Protein AF-A0A7J2REV3-F1 (afdb_monomer)

Sequence (127 aa):
MVGENELALTSINKALKFLDETTNKFVFLDTKAEILHKKKEDDEAFEVFSKILELDKDDDKLKPFYAETCWKAAKTAKALGLTDKYVELLKEACYHNNDIYCTDKKVQKKIENYCLKNKDLLDDSKD

Solvent-accessible surface area (backbone atoms only — not comparable to full-atom values): 6884 Å² total; per-residue (Å²): 132,84,51,71,67,58,55,50,49,54,51,44,62,55,51,64,74,76,56,83,54,66,72,62,45,46,58,47,41,54,53,45,20,52,53,30,43,76,71,66,40,31,68,63,14,30,54,38,38,50,58,55,70,71,42,67,63,81,39,84,90,49,17,33,43,46,17,50,49,27,45,52,34,15,54,28,25,48,75,70,64,38,59,69,58,20,52,54,26,41,47,53,13,49,78,35,57,42,75,70,17,25,68,53,66,71,58,37,51,52,46,51,56,47,46,68,76,40,42,82,80,63,52,83,82,69,134

Radius of gyration: 15.33 Å; Cα contacts (8 Å, |Δi|>4): 135; chains: 1; bounding box: 30×48×34 Å

Secondary structure (DSSP, 8-state):
---HHHHHHHHHHHHTTT--SHHHHHHHHHHHHHHHHHTT-HHHHHHHHHHHHTS-TT-TTTGGGHHHHHHHHHHHHHHTT-HHHHHHHHHHHHHT-STTT---HHHHHHHHHHHHHTHHHH-----

pLDDT: mean 89.72, std 10.73, range [37.88, 98.38]

Structure (mmCIF, N/CA/C/O backbone):
data_AF-A0A7J2REV3-F1
#
_entry.id   AF-A0A7J2REV3-F1
#
loop_
_atom_site.group_PDB
_atom_site.id
_atom_site.type_symbol
_atom_site.label_atom_id
_atom_site.label_alt_id
_atom_site.label_comp_id
_atom_site.label_asym_id
_atom_site.label_entity_id
_atom_site.label_seq_id
_atom_site.pdbx_PDB_ins_code
_atom_site.Cartn_x
_atom_site.Cartn_y
_atom_site.Cartn_z
_ato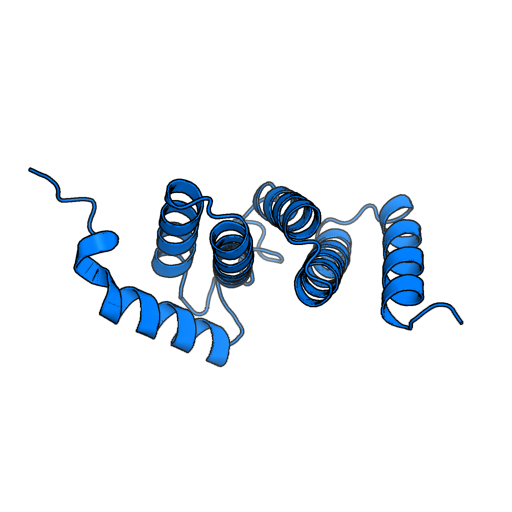m_site.occupancy
_atom_site.B_iso_or_equiv
_atom_site.auth_seq_id
_atom_site.auth_comp_id
_atom_site.auth_asym_id
_atom_site.auth_atom_id
_atom_site.pdbx_PDB_model_num
ATOM 1 N N . MET A 1 1 ? 3.324 22.351 19.307 1.00 47.16 1 MET A N 1
ATOM 2 C CA . MET A 1 1 ? 4.510 21.695 18.719 1.00 47.16 1 MET A CA 1
ATOM 3 C C . MET A 1 1 ? 3.987 20.796 17.615 1.00 47.16 1 MET A C 1
ATOM 5 O O . MET A 1 1 ? 3.164 19.943 17.913 1.00 47.16 1 MET A O 1
ATOM 9 N N . VAL A 1 2 ? 4.324 21.070 16.357 1.00 57.03 2 VAL A N 1
ATOM 10 C CA . VAL A 1 2 ? 3.918 20.215 15.231 1.00 57.03 2 VAL A CA 1
ATOM 11 C C . VAL A 1 2 ? 4.812 18.974 15.274 1.00 57.03 2 VAL A C 1
ATOM 13 O O . VAL A 1 2 ? 6.027 19.124 15.376 1.00 57.03 2 VAL A O 1
ATOM 16 N N . GLY A 1 3 ? 4.230 17.773 15.296 1.00 83.38 3 GLY A N 1
ATOM 17 C CA . GLY A 1 3 ? 5.002 16.527 15.342 1.00 83.38 3 GLY A CA 1
ATOM 18 C C . GLY A 1 3 ? 5.816 16.322 14.062 1.00 83.38 3 GLY A C 1
ATOM 19 O O . GLY A 1 3 ? 5.419 16.783 12.994 1.00 83.38 3 GLY A O 1
ATOM 20 N N . GLU A 1 4 ? 6.942 15.615 14.145 1.00 86.31 4 GLU A N 1
ATOM 21 C CA . GLU A 1 4 ? 7.850 15.382 13.006 1.00 86.31 4 GLU A CA 1
ATOM 22 C C . GLU A 1 4 ? 7.135 14.755 11.794 1.00 86.31 4 GLU A C 1
ATOM 24 O O . GLU A 1 4 ? 7.397 15.138 10.654 1.00 86.31 4 GLU A O 1
ATOM 29 N N . ASN A 1 5 ? 6.150 13.881 12.037 1.00 88.81 5 ASN A N 1
ATOM 30 C CA . ASN A 1 5 ? 5.309 13.292 10.991 1.00 88.81 5 ASN A CA 1
ATOM 31 C C . ASN A 1 5 ? 4.490 14.339 10.219 1.00 88.81 5 ASN A C 1
ATOM 33 O O . ASN A 1 5 ? 4.362 14.236 9.005 1.00 88.81 5 ASN A O 1
ATOM 37 N N . GLU A 1 6 ? 3.967 15.368 10.887 1.00 91.12 6 GLU A N 1
ATOM 38 C CA . GLU A 1 6 ? 3.183 16.428 10.236 1.00 91.12 6 GLU A CA 1
ATOM 39 C C . GLU A 1 6 ? 4.063 17.324 9.359 1.00 91.12 6 GLU A C 1
ATOM 41 O O . GLU A 1 6 ? 3.674 17.731 8.259 1.00 91.12 6 GLU A O 1
ATOM 46 N N . LEU A 1 7 ? 5.285 17.609 9.823 1.00 90.50 7 LEU A N 1
ATOM 47 C CA . LEU A 1 7 ? 6.284 18.324 9.028 1.00 90.50 7 LEU A CA 1
ATOM 48 C C . LEU A 1 7 ? 6.696 17.505 7.800 1.00 90.50 7 LEU A C 1
ATOM 50 O O . LEU A 1 7 ? 6.796 18.061 6.701 1.00 90.50 7 LEU A O 1
ATOM 54 N N . ALA A 1 8 ? 6.882 16.192 7.966 1.00 90.94 8 ALA A N 1
ATOM 55 C CA . ALA A 1 8 ? 7.173 15.281 6.867 1.00 90.94 8 ALA A CA 1
ATOM 56 C C . ALA A 1 8 ? 6.025 15.262 5.846 1.00 90.94 8 ALA A C 1
ATOM 58 O O . ALA A 1 8 ? 6.259 15.556 4.675 1.00 90.94 8 ALA A O 1
ATOM 59 N N . LEU A 1 9 ? 4.778 15.036 6.278 1.00 93.44 9 LEU A N 1
ATOM 60 C CA . LEU A 1 9 ? 3.599 15.039 5.401 1.00 93.44 9 LEU A CA 1
ATOM 61 C C . LEU A 1 9 ? 3.433 16.371 4.659 1.00 93.44 9 LEU A C 1
ATOM 63 O O . LEU A 1 9 ? 3.200 16.386 3.449 1.00 93.44 9 LEU A O 1
ATOM 67 N N . THR A 1 10 ? 3.620 17.498 5.351 1.00 92.88 10 THR A N 1
ATOM 68 C CA . THR A 1 10 ? 3.570 18.833 4.735 1.00 92.88 10 THR A CA 1
ATOM 69 C C . THR A 1 10 ? 4.630 18.991 3.646 1.00 92.88 10 THR A C 1
ATOM 71 O O . THR A 1 10 ? 4.346 19.527 2.573 1.00 92.88 10 THR A O 1
ATOM 74 N N . SER A 1 11 ? 5.852 18.527 3.906 1.00 92.19 11 SER A N 1
ATOM 75 C CA . SER A 1 11 ? 6.969 18.623 2.962 1.00 92.19 11 SER A CA 1
ATOM 76 C C . SER A 1 11 ? 6.752 17.723 1.745 1.00 92.19 11 SER A C 1
ATOM 78 O O . SER A 1 11 ? 6.918 18.175 0.613 1.00 92.19 11 SER A O 1
ATOM 80 N N . ILE A 1 12 ? 6.280 16.494 1.966 1.00 92.94 12 ILE A N 1
ATOM 81 C CA . ILE A 1 12 ? 5.933 15.538 0.909 1.00 92.94 12 ILE A CA 1
ATOM 82 C C . ILE A 1 12 ? 4.815 16.095 0.015 1.00 92.94 12 ILE A C 1
ATOM 84 O O . ILE A 1 12 ? 4.952 16.119 -1.206 1.00 92.94 12 ILE A O 1
ATOM 88 N N . ASN A 1 13 ? 3.735 16.621 0.603 1.00 91.69 13 ASN A N 1
ATOM 89 C CA . ASN A 1 13 ? 2.623 17.207 -0.152 1.00 91.69 13 ASN A CA 1
ATOM 90 C C . ASN A 1 13 ? 3.049 18.426 -0.984 1.00 91.69 13 ASN A C 1
ATOM 92 O O . ASN A 1 13 ? 2.462 18.683 -2.032 1.00 91.69 13 ASN A O 1
ATOM 96 N N . LYS A 1 14 ? 4.050 19.197 -0.536 1.00 90.88 14 LYS A N 1
ATOM 97 C CA . LYS A 1 14 ? 4.640 20.271 -1.347 1.00 90.88 14 LYS A CA 1
ATOM 98 C C . LYS A 1 14 ? 5.448 19.702 -2.506 1.00 90.88 14 LYS A C 1
ATOM 100 O O . LYS A 1 14 ? 5.241 20.151 -3.625 1.00 90.88 14 LYS A O 1
ATOM 105 N N . ALA A 1 15 ? 6.315 18.719 -2.255 1.00 89.56 15 ALA A N 1
ATOM 106 C CA . ALA A 1 15 ? 7.138 18.094 -3.289 1.00 89.56 15 ALA A CA 1
ATOM 107 C C . ALA A 1 15 ? 6.277 17.491 -4.409 1.00 89.56 15 ALA A C 1
ATOM 109 O O . ALA A 1 15 ? 6.497 17.793 -5.577 1.00 89.56 15 ALA A O 1
ATOM 110 N N . LEU A 1 16 ? 5.225 16.745 -4.058 1.00 88.56 16 LEU A N 1
ATOM 111 C CA . LEU A 1 16 ? 4.317 16.102 -5.016 1.00 88.56 16 LEU A CA 1
ATOM 112 C C . LEU A 1 16 ? 3.639 17.069 -6.006 1.00 88.56 16 LEU A C 1
ATOM 114 O O . LEU A 1 16 ? 3.201 16.622 -7.061 1.00 88.56 16 LEU A O 1
ATOM 118 N N . LYS A 1 17 ? 3.570 18.377 -5.714 1.00 88.06 17 LYS A N 1
ATOM 119 C CA . LYS A 1 17 ? 3.022 19.392 -6.637 1.00 88.06 17 LYS A CA 1
ATOM 120 C C . LYS A 1 17 ? 3.959 19.755 -7.791 1.00 88.06 17 LYS A C 1
ATOM 122 O O . LYS A 1 17 ? 3.494 20.344 -8.758 1.00 88.06 17 LYS A O 1
ATOM 127 N N . PHE A 1 18 ? 5.251 19.466 -7.658 1.00 84.88 18 PHE A N 1
ATOM 128 C CA . PHE A 1 18 ? 6.297 19.887 -8.599 1.00 84.88 18 PHE A CA 1
ATOM 129 C C . PHE A 1 18 ? 7.068 18.709 -9.197 1.00 84.88 18 PHE A C 1
ATOM 131 O O . PHE A 1 18 ? 8.041 18.912 -9.917 1.00 84.88 18 PHE A O 1
ATOM 138 N N . LEU A 1 19 ? 6.695 17.480 -8.842 1.00 82.69 19 LEU A N 1
ATOM 139 C CA . LEU A 1 19 ? 7.308 16.290 -9.405 1.00 82.69 19 LEU A CA 1
ATOM 140 C C . LEU A 1 19 ? 6.552 15.890 -10.658 1.00 82.69 19 LEU A C 1
ATOM 142 O O . LEU A 1 19 ? 5.333 15.728 -10.621 1.00 82.69 19 LEU A O 1
ATOM 146 N N . ASP A 1 20 ? 7.301 15.646 -11.724 1.00 71.00 20 ASP A N 1
ATOM 147 C CA . ASP A 1 20 ? 6.751 15.213 -13.006 1.00 71.00 20 ASP A CA 1
ATOM 148 C C . ASP A 1 20 ? 7.039 13.723 -13.231 1.00 71.00 20 ASP A C 1
ATOM 150 O O . ASP A 1 20 ? 6.158 12.983 -13.671 1.00 71.00 20 ASP A O 1
ATOM 154 N N . GLU A 1 21 ? 8.220 13.262 -12.805 1.00 71.50 21 GLU A N 1
ATOM 155 C CA . GLU A 1 21 ? 8.696 11.885 -12.954 1.00 71.50 21 GLU A CA 1
ATOM 156 C C . GLU A 1 21 ? 7.987 10.882 -12.030 1.00 71.50 21 GLU A C 1
ATOM 158 O O . GLU A 1 21 ? 7.889 11.073 -10.811 1.00 71.50 21 GLU A O 1
ATOM 163 N N . THR A 1 22 ? 7.567 9.757 -12.611 1.00 74.75 22 THR A N 1
ATOM 164 C CA . THR A 1 22 ? 6.821 8.684 -11.939 1.00 74.75 22 THR A CA 1
ATOM 165 C C . THR A 1 22 ? 7.590 8.060 -10.772 1.00 74.75 22 THR A C 1
ATOM 167 O O . THR A 1 22 ? 7.022 7.868 -9.700 1.00 74.75 22 THR A O 1
ATOM 170 N N . THR A 1 23 ? 8.896 7.809 -10.923 1.00 72.69 23 THR A N 1
ATOM 171 C CA . THR A 1 23 ? 9.722 7.198 -9.863 1.00 72.69 23 THR A CA 1
ATOM 172 C C . THR A 1 23 ? 9.849 8.095 -8.636 1.00 72.69 23 THR A C 1
ATOM 174 O O . THR A 1 23 ? 9.749 7.616 -7.508 1.00 72.69 23 THR A O 1
ATOM 177 N N . ASN A 1 24 ? 9.999 9.408 -8.832 1.00 79.62 24 ASN A N 1
ATOM 178 C CA . ASN A 1 24 ? 10.045 10.342 -7.711 1.00 79.62 24 ASN A CA 1
ATOM 179 C C . ASN A 1 24 ? 8.690 10.362 -6.998 1.00 79.62 24 ASN A C 1
ATOM 181 O O . ASN A 1 24 ? 8.637 10.228 -5.777 1.00 79.62 24 ASN A O 1
ATOM 185 N N . LYS A 1 25 ? 7.584 10.434 -7.753 1.00 84.75 25 LYS A N 1
ATOM 186 C CA . LYS A 1 25 ? 6.227 10.364 -7.189 1.00 84.75 25 LYS A CA 1
ATOM 187 C C . LYS A 1 25 ? 6.012 9.100 -6.362 1.00 84.75 25 LYS A C 1
ATOM 189 O O . LYS A 1 25 ? 5.512 9.221 -5.249 1.00 84.75 25 LYS A O 1
ATOM 194 N N . PHE A 1 26 ? 6.427 7.932 -6.857 1.00 91.06 26 PHE A N 1
ATOM 195 C CA . PHE A 1 26 ? 6.312 6.662 -6.135 1.00 91.06 26 PHE A CA 1
ATOM 196 C C . PHE A 1 26 ? 6.913 6.751 -4.728 1.00 91.06 26 PHE A C 1
ATOM 198 O O . PHE A 1 26 ? 6.211 6.500 -3.753 1.00 91.06 26 PHE A O 1
ATOM 205 N N . VAL A 1 27 ? 8.176 7.180 -4.606 1.00 90.00 27 VAL A N 1
ATOM 206 C CA . VAL A 1 27 ? 8.879 7.221 -3.309 1.00 90.00 27 VAL A CA 1
ATOM 207 C C . VAL A 1 27 ? 8.170 8.146 -2.317 1.00 90.00 27 VAL A C 1
ATOM 209 O O . VAL A 1 27 ? 8.002 7.807 -1.142 1.00 90.00 27 VAL A O 1
ATOM 212 N N . PHE A 1 28 ? 7.717 9.312 -2.784 1.00 92.69 28 PHE A N 1
ATOM 213 C CA . PHE A 1 28 ? 6.977 10.258 -1.951 1.00 92.69 28 PHE A 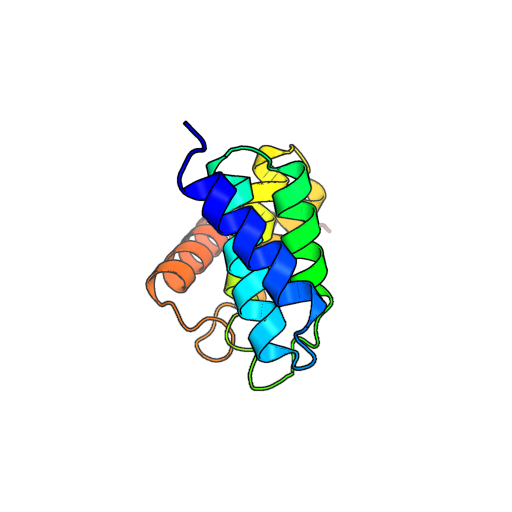CA 1
ATOM 214 C C . PHE A 1 28 ? 5.595 9.729 -1.547 1.00 92.69 28 PHE A C 1
ATOM 216 O O . PHE A 1 28 ? 5.185 9.927 -0.402 1.00 92.69 28 PHE A O 1
ATOM 223 N N . LEU A 1 29 ? 4.887 9.048 -2.450 1.00 94.94 29 LEU A N 1
ATOM 224 C CA . LEU A 1 29 ? 3.589 8.440 -2.161 1.00 94.94 29 LEU A CA 1
ATOM 225 C C . LEU A 1 29 ? 3.722 7.267 -1.180 1.00 94.94 29 LEU A C 1
ATOM 227 O O . LEU A 1 29 ? 2.974 7.235 -0.206 1.00 94.94 29 LEU A O 1
ATOM 231 N N . ASP A 1 30 ? 4.687 6.361 -1.370 1.00 95.12 30 ASP A N 1
ATOM 232 C CA . ASP A 1 30 ? 4.915 5.223 -0.461 1.00 95.12 30 ASP A CA 1
ATOM 233 C C . ASP A 1 30 ? 5.257 5.725 0.948 1.00 95.12 30 ASP A C 1
ATOM 235 O O . ASP A 1 30 ? 4.617 5.343 1.928 1.00 95.12 30 ASP A O 1
ATOM 239 N N . THR A 1 31 ? 6.167 6.702 1.041 1.00 94.94 31 THR A N 1
ATOM 240 C CA . THR A 1 31 ? 6.534 7.329 2.321 1.00 94.94 31 THR A CA 1
ATOM 241 C C . THR A 1 31 ? 5.328 7.994 2.989 1.00 94.94 31 THR A C 1
ATOM 243 O O . THR A 1 31 ? 5.118 7.840 4.194 1.00 94.94 31 THR A O 1
ATOM 246 N N . LYS A 1 32 ? 4.510 8.727 2.220 1.00 97.12 32 LYS A N 1
ATOM 247 C CA . LYS A 1 32 ? 3.283 9.353 2.726 1.00 97.12 32 LYS A CA 1
ATOM 248 C C . LYS A 1 32 ? 2.331 8.301 3.292 1.00 97.12 32 LYS A C 1
ATOM 250 O O . LYS A 1 32 ? 1.893 8.447 4.431 1.00 97.12 32 LYS A O 1
ATOM 255 N N . ALA A 1 33 ? 2.042 7.250 2.530 1.00 97.62 33 ALA A N 1
ATOM 256 C CA . ALA A 1 33 ? 1.128 6.189 2.937 1.00 97.62 33 ALA A CA 1
ATOM 257 C C . ALA A 1 33 ? 1.607 5.471 4.209 1.00 97.62 33 ALA A C 1
ATOM 259 O O . ALA A 1 33 ? 0.816 5.221 5.117 1.00 97.62 33 ALA A O 1
ATOM 260 N N . GLU A 1 34 ? 2.910 5.206 4.336 1.00 95.94 34 GLU A N 1
ATOM 261 C CA . GLU A 1 34 ? 3.464 4.612 5.554 1.00 95.94 34 GLU A CA 1
ATOM 262 C C . GLU A 1 34 ? 3.348 5.520 6.783 1.00 95.94 34 GLU A C 1
ATOM 264 O O . GLU A 1 34 ? 3.079 5.026 7.882 1.00 95.94 34 GLU A O 1
ATOM 269 N N . ILE A 1 35 ? 3.569 6.831 6.632 1.00 96.56 35 ILE A N 1
ATOM 270 C CA . ILE A 1 35 ? 3.416 7.791 7.736 1.00 96.56 35 ILE A CA 1
ATOM 271 C C . ILE A 1 35 ? 1.951 7.856 8.184 1.00 96.56 35 ILE A C 1
ATOM 273 O O . ILE A 1 35 ? 1.689 7.789 9.387 1.00 96.56 35 ILE A O 1
ATOM 277 N N . LEU A 1 36 ? 1.013 7.930 7.235 1.00 97.62 36 LEU A N 1
ATOM 278 C CA . LEU A 1 36 ? -0.430 7.928 7.502 1.00 97.62 36 LE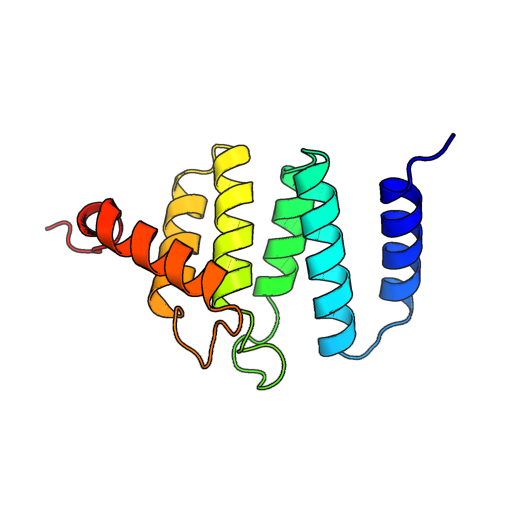U A CA 1
ATOM 279 C C . LEU A 1 36 ? -0.853 6.644 8.238 1.00 97.62 36 LEU A C 1
ATOM 281 O O . LEU A 1 36 ? -1.449 6.709 9.313 1.00 97.62 36 LEU A O 1
ATOM 285 N N . HIS A 1 37 ? -0.418 5.475 7.757 1.00 96.31 37 HIS A N 1
ATOM 286 C CA . HIS A 1 37 ? -0.691 4.191 8.411 1.00 96.31 37 HIS A CA 1
ATOM 287 C C . HIS A 1 37 ? -0.124 4.134 9.841 1.00 96.31 37 HIS A C 1
ATOM 289 O O . HIS A 1 37 ? -0.800 3.707 10.776 1.00 96.31 37 HIS A O 1
ATOM 295 N N . LYS A 1 38 ? 1.105 4.624 10.066 1.00 93.88 38 LYS A N 1
ATOM 296 C CA . LYS A 1 38 ? 1.700 4.712 11.418 1.00 93.88 38 LYS A CA 1
ATOM 297 C C . LYS A 1 38 ? 0.912 5.642 12.346 1.00 93.88 38 LYS A C 1
ATOM 299 O O . LYS A 1 38 ? 0.902 5.420 13.557 1.00 93.88 38 LYS A O 1
ATOM 304 N N . LYS A 1 39 ? 0.250 6.659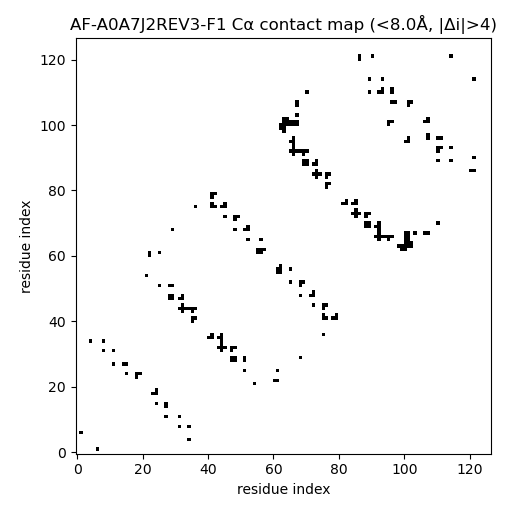 11.790 1.00 94.88 39 LYS A N 1
ATOM 305 C CA . LYS A 1 39 ? -0.663 7.568 12.498 1.00 94.88 39 LYS A CA 1
ATOM 306 C C . LYS A 1 39 ? -2.075 6.997 12.683 1.00 94.88 39 LYS A C 1
ATOM 308 O O . LYS A 1 39 ? -2.869 7.632 13.369 1.00 94.88 39 LYS A O 1
ATOM 313 N N . LYS A 1 40 ? -2.351 5.786 12.178 1.00 95.19 40 LYS A N 1
ATOM 314 C CA . LYS A 1 40 ? -3.678 5.141 12.146 1.00 95.19 40 LYS A CA 1
ATOM 315 C C . LYS A 1 40 ? -4.712 5.906 11.313 1.00 95.19 40 LYS A C 1
ATOM 317 O O . LYS A 1 40 ? -5.911 5.752 11.518 1.00 95.19 40 LYS A O 1
ATOM 322 N N . GLU A 1 41 ? -4.239 6.714 10.372 1.00 97.19 41 GLU A N 1
ATOM 323 C CA . GLU A 1 41 ? -5.044 7.338 9.317 1.00 97.19 41 GLU A CA 1
ATOM 324 C C . GLU A 1 41 ? -5.121 6.330 8.157 1.00 97.19 41 GLU A C 1
ATOM 326 O O . GLU A 1 41 ? -4.541 6.512 7.086 1.00 97.19 41 GLU A O 1
ATOM 331 N N . ASP A 1 42 ? -5.712 5.164 8.451 1.00 97.56 42 ASP A N 1
ATOM 332 C CA . ASP A 1 42 ? -5.667 3.979 7.588 1.00 97.56 42 ASP A CA 1
ATOM 333 C C . ASP A 1 42 ? -6.471 4.154 6.295 1.00 97.56 42 ASP A C 1
ATOM 335 O O . ASP A 1 42 ? -6.134 3.546 5.280 1.00 97.56 42 ASP A O 1
ATOM 339 N N . ASP A 1 43 ? -7.498 5.000 6.321 1.00 98.00 43 ASP A N 1
ATOM 340 C CA . ASP A 1 43 ? -8.327 5.381 5.181 1.00 98.00 43 ASP A CA 1
ATOM 341 C C . ASP A 1 43 ? -7.514 6.174 4.153 1.00 98.00 43 ASP A C 1
ATOM 343 O O . ASP A 1 43 ? -7.405 5.755 2.997 1.00 98.00 43 ASP A O 1
ATOM 347 N N . GLU A 1 44 ? -6.851 7.249 4.585 1.00 97.62 44 GLU A N 1
ATOM 348 C CA . GLU A 1 44 ? -5.972 8.036 3.716 1.00 97.62 44 GLU A CA 1
ATOM 349 C C . GLU A 1 44 ? -4.759 7.218 3.259 1.00 97.62 44 GLU A C 1
ATOM 351 O O . GLU A 1 44 ? -4.354 7.283 2.096 1.00 97.62 44 GLU A O 1
ATOM 356 N N . ALA A 1 45 ? -4.175 6.411 4.151 1.00 98.25 45 ALA A N 1
ATOM 357 C CA . ALA A 1 45 ? -3.062 5.537 3.798 1.00 98.25 45 ALA A CA 1
ATOM 358 C C . ALA A 1 45 ? -3.454 4.544 2.696 1.00 98.25 45 ALA A C 1
ATOM 360 O O . ALA A 1 45 ? -2.698 4.348 1.742 1.00 98.25 45 ALA A O 1
ATOM 361 N N . PHE A 1 46 ? -4.634 3.929 2.810 1.00 98.38 46 PHE A N 1
ATOM 362 C CA . PHE A 1 46 ? -5.148 2.999 1.812 1.00 98.38 46 PHE A CA 1
ATOM 363 C C . PHE A 1 46 ? -5.405 3.681 0.465 1.00 98.38 46 PHE A C 1
ATOM 365 O O . PHE A 1 46 ? -5.038 3.125 -0.573 1.00 98.38 46 PHE A O 1
ATOM 372 N N . GLU A 1 47 ? -5.958 4.897 0.459 1.00 97.94 47 GLU A N 1
ATOM 373 C CA . GLU A 1 47 ? -6.142 5.673 -0.771 1.00 97.94 47 GLU A CA 1
ATOM 374 C C . GLU A 1 47 ? -4.797 5.970 -1.454 1.00 97.94 47 GLU A C 1
ATOM 376 O O . GLU A 1 47 ? -4.654 5.796 -2.666 1.00 97.94 47 GLU A O 1
ATOM 381 N N . VAL A 1 48 ? -3.780 6.379 -0.687 1.00 97.94 48 VAL A N 1
ATOM 382 C CA . VAL A 1 48 ? -2.449 6.662 -1.242 1.00 97.94 48 VAL A CA 1
ATOM 383 C C . VAL A 1 48 ? -1.791 5.390 -1.777 1.00 97.94 48 VAL A C 1
ATOM 385 O O . VAL A 1 48 ? -1.263 5.425 -2.885 1.00 97.94 48 VAL A O 1
ATOM 388 N N . PHE A 1 49 ? -1.858 4.262 -1.061 1.00 98.06 49 PHE A N 1
ATOM 389 C CA . PHE A 1 49 ? -1.362 2.986 -1.589 1.00 98.06 49 PHE A CA 1
ATOM 390 C C . PHE A 1 49 ? -2.100 2.559 -2.864 1.00 98.06 49 PHE A C 1
ATOM 392 O O . PHE A 1 49 ? -1.461 2.086 -3.798 1.00 98.06 49 PHE A O 1
ATOM 399 N N . SER A 1 50 ? -3.415 2.774 -2.943 1.00 96.44 50 SER A N 1
ATOM 400 C CA . SER A 1 50 ? -4.202 2.456 -4.141 1.00 96.44 50 SER A CA 1
ATOM 401 C C . SER A 1 50 ? -3.733 3.265 -5.354 1.00 96.44 50 SER A C 1
ATOM 403 O O . SER A 1 50 ? -3.513 2.693 -6.414 1.00 96.44 50 SER A O 1
ATOM 405 N N . LYS A 1 51 ? -3.443 4.562 -5.177 1.00 94.19 51 LYS A N 1
ATOM 406 C CA . LYS A 1 51 ? -2.852 5.410 -6.234 1.00 94.19 51 LYS A CA 1
ATOM 407 C C . LYS A 1 51 ? -1.483 4.924 -6.701 1.00 94.19 51 LYS A C 1
ATOM 409 O O . LYS A 1 51 ? -1.130 5.115 -7.858 1.00 94.19 51 LYS A O 1
AT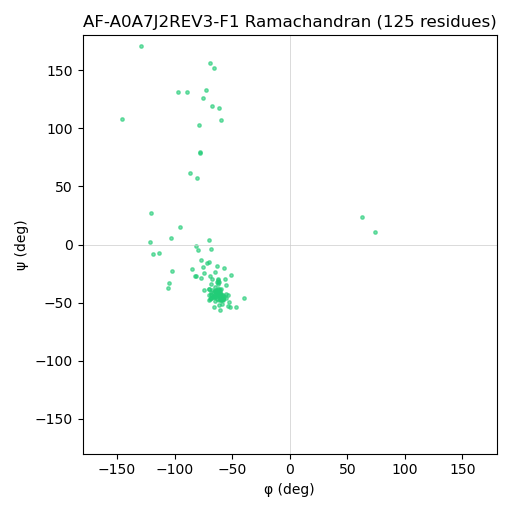OM 414 N N . ILE A 1 52 ? -0.689 4.324 -5.813 1.00 94.94 52 ILE A N 1
ATOM 415 C CA . ILE A 1 52 ? 0.594 3.721 -6.197 1.00 94.94 52 ILE A CA 1
ATOM 416 C C . ILE A 1 52 ? 0.357 2.488 -7.075 1.00 94.94 52 ILE A C 1
ATOM 418 O O . ILE A 1 52 ? 1.067 2.304 -8.056 1.00 94.94 52 ILE A O 1
ATOM 422 N N . LEU A 1 53 ? -0.644 1.669 -6.747 1.00 94.62 53 LEU A N 1
ATOM 423 C CA . LEU A 1 53 ? -0.996 0.467 -7.511 1.00 94.62 53 LEU A CA 1
ATOM 424 C C . LEU A 1 53 ? -1.650 0.772 -8.872 1.00 94.62 53 LEU A C 1
ATOM 426 O O . LEU A 1 53 ? -1.691 -0.106 -9.727 1.00 94.62 53 LEU A O 1
ATOM 430 N N . GLU A 1 54 ? -2.124 2.002 -9.089 1.00 91.62 54 GLU A N 1
ATOM 431 C CA . GLU A 1 54 ? -2.564 2.505 -10.401 1.00 91.62 54 GLU A CA 1
ATOM 432 C C . GLU A 1 54 ? -1.394 2.891 -11.327 1.00 91.62 54 GLU A C 1
ATOM 434 O O . GLU A 1 54 ? -1.604 3.105 -12.523 1.00 91.62 54 GLU A O 1
ATOM 439 N N . LEU A 1 55 ? -0.165 3.005 -10.802 1.00 88.31 55 LEU A N 1
ATOM 440 C CA . LEU A 1 55 ? 1.026 3.223 -11.626 1.00 88.31 55 LEU A CA 1
ATOM 441 C C . LEU A 1 55 ? 1.338 1.969 -12.453 1.00 88.31 55 LEU A C 1
ATOM 443 O O . LEU A 1 55 ? 0.975 0.856 -12.075 1.00 88.31 55 LEU A O 1
ATOM 447 N N . ASP A 1 56 ? 2.043 2.146 -13.574 1.00 83.75 56 ASP A N 1
ATOM 448 C CA . ASP A 1 56 ? 2.435 1.026 -14.431 1.00 83.75 56 ASP A CA 1
ATOM 449 C C . ASP A 1 56 ? 3.308 0.030 -13.652 1.00 83.75 56 ASP A C 1
ATOM 451 O O . ASP A 1 56 ? 4.469 0.297 -13.329 1.00 83.75 56 ASP A O 1
ATOM 455 N N . LYS A 1 57 ? 2.722 -1.127 -13.334 1.00 83.06 57 LYS A N 1
ATOM 456 C CA . LYS A 1 57 ? 3.371 -2.189 -12.564 1.00 83.06 57 LYS A CA 1
ATOM 457 C C . LYS A 1 57 ? 4.488 -2.898 -13.322 1.00 83.06 57 LYS A C 1
ATOM 459 O O . LYS A 1 57 ? 5.271 -3.610 -12.695 1.00 83.06 57 LYS A O 1
ATOM 464 N N . ASP A 1 58 ? 4.550 -2.725 -14.640 1.00 85.88 58 ASP A N 1
ATOM 465 C CA . ASP A 1 58 ? 5.598 -3.278 -15.490 1.00 85.88 58 ASP A CA 1
ATOM 466 C C . ASP A 1 58 ? 6.641 -2.219 -15.901 1.00 85.88 58 ASP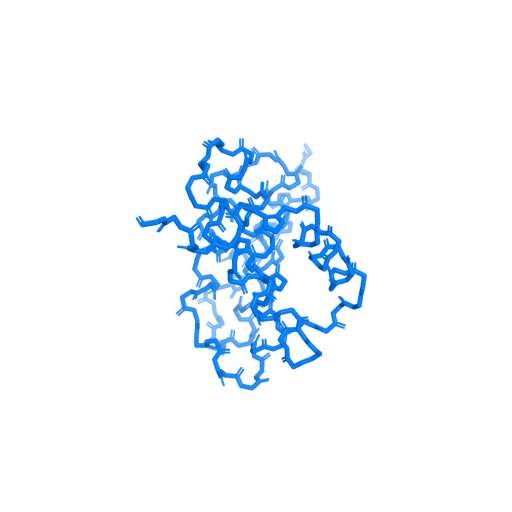 A C 1
ATOM 468 O O . ASP A 1 58 ? 7.577 -2.549 -16.627 1.00 85.88 58 ASP A O 1
ATOM 472 N N . ASP A 1 59 ? 6.563 -0.989 -15.367 1.00 89.19 59 ASP A N 1
ATOM 473 C CA . ASP A 1 59 ? 7.676 -0.030 -15.402 1.00 89.19 59 ASP A CA 1
ATOM 474 C C . ASP A 1 59 ? 8.868 -0.626 -14.642 1.00 89.19 59 ASP A C 1
ATOM 476 O O . ASP A 1 59 ? 8.792 -0.845 -13.432 1.00 89.19 59 ASP A O 1
ATOM 480 N N . ASP A 1 60 ? 9.989 -0.856 -15.330 1.00 89.69 60 ASP A N 1
ATOM 481 C CA . ASP A 1 60 ? 11.208 -1.455 -14.767 1.00 89.69 60 ASP A CA 1
ATOM 482 C C . ASP A 1 60 ? 11.696 -0.777 -13.473 1.00 89.69 60 ASP A C 1
ATOM 484 O O . ASP A 1 60 ? 12.351 -1.413 -12.643 1.00 89.69 60 ASP A O 1
ATOM 488 N N . LYS A 1 61 ? 11.384 0.509 -13.274 1.00 89.38 61 LYS A N 1
ATOM 489 C CA . LYS A 1 61 ? 11.758 1.259 -12.069 1.00 89.38 61 LYS A CA 1
ATOM 490 C C . LYS A 1 61 ? 10.815 1.018 -10.892 1.00 89.38 61 LYS A C 1
ATOM 492 O O . LYS A 1 61 ? 11.238 1.199 -9.753 1.00 89.38 61 LYS A O 1
ATOM 497 N N . LEU A 1 62 ? 9.552 0.675 -11.143 1.00 90.38 62 LEU A N 1
ATOM 498 C CA . LEU A 1 62 ? 8.510 0.521 -10.117 1.00 90.38 62 LEU A CA 1
ATOM 499 C C . LEU A 1 62 ? 8.181 -0.936 -9.825 1.00 90.38 62 LEU A C 1
ATOM 501 O O . LEU A 1 62 ? 7.901 -1.291 -8.678 1.00 90.38 62 LEU A O 1
ATOM 505 N N . LYS A 1 63 ? 8.267 -1.775 -10.857 1.00 92.94 63 LYS A N 1
ATOM 506 C CA . LYS A 1 63 ? 8.063 -3.217 -10.820 1.00 92.94 63 LYS A CA 1
ATOM 507 C C . LYS A 1 63 ? 8.652 -3.876 -9.568 1.00 92.94 63 LYS A C 1
ATOM 509 O O . LYS A 1 63 ? 7.898 -4.596 -8.913 1.00 92.94 63 LYS A O 1
ATOM 514 N N . PRO A 1 64 ? 9.896 -3.573 -9.131 1.00 93.06 64 PRO A N 1
ATOM 515 C CA . PRO A 1 64 ? 10.517 -4.224 -7.972 1.00 93.06 64 PRO A CA 1
ATOM 516 C C . PRO A 1 64 ? 9.898 -3.918 -6.606 1.00 93.06 64 PRO A C 1
ATOM 518 O O . PRO A 1 64 ? 10.340 -4.486 -5.603 1.00 93.06 64 PRO A O 1
ATOM 521 N N . PHE A 1 65 ? 8.901 -3.036 -6.550 1.00 93.50 65 PHE A N 1
ATOM 522 C CA . PHE A 1 65 ? 8.195 -2.671 -5.326 1.00 93.50 65 PHE A CA 1
ATOM 523 C C . PHE A 1 65 ? 6.729 -3.115 -5.317 1.00 93.50 65 PHE A C 1
ATOM 525 O O . PHE A 1 65 ? 6.072 -3.006 -4.285 1.00 93.50 65 PHE A O 1
ATOM 532 N N . TYR A 1 66 ? 6.203 -3.633 -6.430 1.00 95.12 66 TYR A N 1
ATOM 533 C CA . TYR A 1 66 ? 4.771 -3.888 -6.585 1.00 95.12 66 TYR A CA 1
ATOM 534 C C . TYR A 1 66 ? 4.215 -4.857 -5.530 1.00 95.12 66 TYR A C 1
ATOM 536 O O . TYR A 1 66 ? 3.198 -4.570 -4.895 1.00 95.12 66 TYR A O 1
ATOM 544 N N . ALA A 1 67 ? 4.896 -5.980 -5.281 1.00 95.81 67 ALA A N 1
ATOM 545 C CA . ALA A 1 67 ? 4.428 -6.960 -4.299 1.00 95.81 67 ALA A CA 1
ATOM 546 C C . ALA A 1 67 ? 4.501 -6.424 -2.862 1.00 95.81 67 ALA A C 1
ATOM 548 O O . ALA A 1 67 ? 3.623 -6.702 -2.041 1.00 95.81 67 ALA A O 1
ATOM 549 N N . GLU A 1 68 ? 5.507 -5.601 -2.564 1.00 95.81 68 GLU A N 1
ATOM 550 C CA . GLU A 1 68 ? 5.605 -4.901 -1.286 1.00 95.81 68 GLU A CA 1
ATOM 551 C C . GLU A 1 68 ? 4.471 -3.879 -1.117 1.00 95.81 68 GLU A C 1
ATOM 553 O O . GLU A 1 68 ? 3.845 -3.841 -0.054 1.00 95.81 68 GLU A O 1
ATOM 558 N N . THR A 1 69 ? 4.160 -3.085 -2.146 1.00 96.62 69 THR A N 1
ATOM 559 C CA . THR A 1 69 ? 3.042 -2.133 -2.112 1.00 96.62 69 THR A CA 1
ATOM 560 C C . THR A 1 69 ? 1.713 -2.860 -1.921 1.00 96.62 69 THR A C 1
ATOM 562 O O . THR A 1 69 ? 0.935 -2.458 -1.055 1.00 96.62 69 THR A O 1
ATOM 565 N N . CYS A 1 70 ? 1.474 -3.971 -2.627 1.00 96.88 70 CYS A N 1
ATOM 566 C CA . CYS A 1 70 ? 0.289 -4.812 -2.425 1.00 96.88 70 CYS A CA 1
ATOM 567 C C . CYS A 1 70 ? 0.195 -5.305 -0.974 1.00 96.88 70 CYS A C 1
ATOM 569 O O . CYS A 1 70 ? -0.848 -5.191 -0.330 1.00 96.88 70 CYS A O 1
ATOM 571 N N . TRP A 1 71 ? 1.308 -5.775 -0.406 1.00 96.00 71 TRP A N 1
ATOM 572 C CA . TRP A 1 71 ? 1.371 -6.200 0.992 1.00 96.00 71 TRP A CA 1
ATOM 573 C C . TRP A 1 71 ? 1.091 -5.058 1.981 1.00 96.00 71 TRP A C 1
ATOM 575 O O . TRP A 1 71 ? 0.414 -5.255 2.996 1.00 96.00 71 TRP A O 1
ATOM 585 N N . LYS A 1 72 ? 1.605 -3.850 1.720 1.00 96.56 72 LYS A N 1
ATOM 586 C CA . LYS A 1 72 ? 1.329 -2.660 2.537 1.00 96.56 72 LYS A CA 1
ATOM 587 C C . LYS A 1 72 ? -0.146 -2.264 2.464 1.00 96.56 72 LYS A C 1
ATOM 589 O O . LYS A 1 72 ? -0.764 -2.134 3.522 1.00 96.56 72 LYS A O 1
ATOM 594 N N . ALA A 1 73 ? -0.702 -2.187 1.257 1.00 97.69 73 ALA A N 1
ATOM 595 C CA . ALA A 1 73 ? -2.109 -1.898 0.992 1.00 97.69 73 ALA A CA 1
ATOM 596 C C . ALA A 1 73 ? -3.048 -2.931 1.639 1.00 97.69 73 ALA A C 1
ATOM 598 O O . ALA A 1 73 ? -4.085 -2.584 2.199 1.00 97.69 73 ALA A O 1
ATOM 599 N N . ALA A 1 74 ? -2.669 -4.210 1.632 1.00 95.94 74 ALA A N 1
ATOM 600 C CA . ALA A 1 74 ? -3.429 -5.256 2.303 1.00 95.94 74 ALA A CA 1
ATOM 601 C C . ALA A 1 74 ? -3.511 -5.010 3.819 1.00 95.94 74 ALA A C 1
ATOM 603 O O . ALA A 1 74 ? -4.575 -5.138 4.424 1.00 95.94 74 ALA A O 1
ATOM 604 N N . LYS A 1 75 ? -2.405 -4.627 4.470 1.00 94.81 75 LYS A N 1
ATOM 605 C CA . LYS A 1 75 ? -2.417 -4.352 5.919 1.00 94.81 75 LYS A CA 1
ATOM 606 C C . LYS A 1 75 ? -3.317 -3.169 6.280 1.00 94.81 75 LYS A C 1
ATOM 608 O O . LYS A 1 75 ? -4.003 -3.255 7.297 1.00 94.81 75 LYS A O 1
ATOM 613 N N . THR A 1 76 ? -3.334 -2.109 5.472 1.00 97.62 76 THR A N 1
ATOM 614 C CA . THR A 1 76 ? -4.256 -0.978 5.667 1.00 97.62 76 THR A CA 1
ATOM 615 C C . THR A 1 76 ? -5.704 -1.391 5.399 1.00 97.62 76 THR A C 1
ATOM 617 O O . THR A 1 76 ? -6.559 -1.130 6.240 1.00 97.62 76 THR A O 1
ATOM 620 N N . ALA A 1 77 ? -5.985 -2.155 4.336 1.00 97.44 77 ALA A N 1
ATOM 621 C CA . ALA A 1 77 ? -7.320 -2.719 4.085 1.00 97.44 77 ALA A CA 1
ATOM 622 C C . ALA A 1 77 ? -7.831 -3.559 5.268 1.00 97.44 77 ALA A C 1
ATOM 624 O O . ALA A 1 77 ? -8.984 -3.434 5.683 1.00 97.44 77 ALA A O 1
ATOM 625 N N . LYS A 1 78 ? -6.957 -4.379 5.864 1.00 95.25 78 LYS A N 1
ATOM 626 C CA . LYS A 1 78 ? -7.277 -5.161 7.062 1.00 95.25 78 LYS A CA 1
ATOM 627 C C . LYS A 1 78 ? -7.622 -4.273 8.255 1.00 95.25 78 LYS A C 1
ATOM 629 O O . LYS A 1 78 ? -8.570 -4.584 8.971 1.00 95.25 78 LYS A O 1
ATOM 634 N N . ALA A 1 79 ? -6.859 -3.204 8.483 1.00 96.62 79 ALA A N 1
ATOM 635 C CA . ALA A 1 79 ? -7.121 -2.260 9.569 1.00 96.62 79 ALA A CA 1
ATOM 636 C C . ALA A 1 79 ? -8.484 -1.562 9.409 1.00 96.62 79 ALA A C 1
ATOM 638 O O . ALA A 1 79 ? -9.175 -1.336 10.399 1.00 96.62 79 ALA A O 1
ATOM 639 N N . LEU A 1 80 ? -8.910 -1.334 8.163 1.00 97.75 80 LEU A N 1
ATOM 640 C CA . LEU A 1 80 ? -10.226 -0.797 7.804 1.00 97.75 80 LEU A CA 1
ATOM 641 C C . LEU A 1 80 ? -11.369 -1.831 7.830 1.00 97.75 80 LEU A C 1
ATOM 643 O O . LEU A 1 80 ? -12.520 -1.476 7.594 1.00 97.75 80 LEU A O 1
ATOM 647 N N . GLY A 1 81 ? -11.085 -3.114 8.077 1.00 97.06 81 GLY A N 1
ATOM 648 C CA . GLY A 1 81 ? -12.088 -4.185 8.027 1.00 97.06 81 GLY A CA 1
ATOM 649 C C . GLY A 1 81 ? -12.526 -4.590 6.610 1.00 97.06 81 GLY A C 1
ATOM 650 O O . GLY A 1 81 ? -13.476 -5.361 6.458 1.00 97.06 81 GLY A O 1
ATOM 651 N N . LEU A 1 82 ? -11.833 -4.119 5.568 1.00 97.44 82 LEU A N 1
ATOM 652 C CA . LEU A 1 82 ? -12.124 -4.419 4.163 1.00 97.44 82 LEU A CA 1
ATOM 653 C C . LEU A 1 82 ? -11.600 -5.811 3.794 1.00 97.44 82 LEU A C 1
ATOM 655 O O . LEU A 1 82 ? -10.535 -5.961 3.197 1.00 97.44 82 LEU A O 1
ATOM 659 N N . THR A 1 83 ? -12.344 -6.844 4.184 1.00 93.69 83 THR A N 1
ATOM 660 C CA . THR A 1 83 ? -11.872 -8.237 4.117 1.00 93.69 83 THR A CA 1
ATOM 661 C C . THR A 1 83 ? -11.646 -8.713 2.680 1.00 93.69 83 THR A C 1
ATOM 663 O O . THR A 1 83 ? -10.605 -9.304 2.406 1.00 93.69 83 THR A O 1
ATOM 666 N N . ASP A 1 84 ? -12.545 -8.395 1.746 1.00 94.00 84 ASP A N 1
ATOM 667 C CA . ASP A 1 84 ? -12.393 -8.811 0.344 1.00 94.00 84 ASP A CA 1
ATOM 668 C C . ASP A 1 84 ? -11.161 -8.165 -0.300 1.00 94.00 84 ASP A C 1
ATOM 670 O O . ASP A 1 84 ? -10.330 -8.853 -0.893 1.00 94.00 84 ASP A O 1
ATOM 674 N N . LYS A 1 85 ? -10.972 -6.853 -0.088 1.00 96.06 85 LYS A N 1
ATOM 675 C CA . LYS A 1 85 ? -9.781 -6.136 -0.569 1.00 96.06 85 LYS A CA 1
ATOM 676 C C . LYS A 1 85 ? -8.500 -6.611 0.091 1.00 96.06 85 LYS A C 1
ATOM 678 O O . LYS A 1 85 ? -7.472 -6.701 -0.572 1.00 96.06 85 LYS A O 1
ATOM 683 N N . TYR A 1 86 ? -8.553 -6.946 1.375 1.00 94.25 86 TYR A N 1
ATOM 684 C CA . TYR A 1 86 ? -7.422 -7.547 2.064 1.00 94.25 86 TYR A CA 1
ATOM 685 C C . TYR A 1 86 ? -6.975 -8.848 1.386 1.00 94.25 86 TYR A C 1
ATOM 687 O O . TYR A 1 86 ? -5.783 -9.009 1.134 1.00 94.25 86 TYR A O 1
ATOM 695 N N . VAL A 1 87 ? -7.908 -9.749 1.059 1.00 92.06 87 VAL A N 1
ATOM 696 C CA . VAL A 1 87 ? -7.584 -11.020 0.389 1.00 92.06 87 VAL A CA 1
ATOM 697 C C . VAL A 1 87 ? -7.095 -10.786 -1.041 1.00 92.06 87 VAL A C 1
ATOM 699 O O . VAL A 1 87 ? -6.074 -11.352 -1.422 1.00 92.06 87 VAL A O 1
ATOM 702 N N . GLU A 1 88 ? -7.773 -9.933 -1.811 1.00 94.50 88 GLU A N 1
ATOM 703 C CA . GLU A 1 88 ? -7.386 -9.567 -3.182 1.00 94.50 88 GLU A CA 1
ATOM 704 C C . GLU A 1 88 ? -5.934 -9.069 -3.247 1.00 94.50 88 GLU A C 1
ATOM 706 O O . GLU A 1 88 ? -5.110 -9.619 -3.975 1.00 94.50 88 GLU A O 1
ATOM 711 N N . LEU A 1 89 ? -5.583 -8.088 -2.412 1.00 95.75 89 LEU A N 1
ATOM 712 C CA . LEU A 1 89 ? -4.243 -7.499 -2.391 1.00 95.75 89 LEU A CA 1
ATOM 713 C C . LEU A 1 89 ? -3.173 -8.478 -1.898 1.00 95.75 89 LEU A C 1
ATOM 715 O O . LEU A 1 89 ? -2.015 -8.398 -2.306 1.00 95.75 89 LEU A O 1
ATOM 719 N N . LEU A 1 90 ? -3.536 -9.422 -1.028 1.00 93.31 90 LEU A N 1
ATOM 720 C CA . LEU A 1 90 ? -2.619 -10.483 -0.621 1.00 93.31 90 LEU A CA 1
ATOM 721 C C . LEU A 1 90 ? -2.351 -11.481 -1.741 1.00 93.31 90 LEU A C 1
ATOM 723 O O . LEU A 1 90 ? -1.211 -11.921 -1.866 1.00 93.31 90 LEU A O 1
ATOM 727 N N . LYS A 1 91 ? -3.357 -11.826 -2.552 1.00 92.62 91 LYS A N 1
ATOM 728 C CA . LYS A 1 91 ? -3.159 -12.674 -3.735 1.00 92.62 91 LYS A CA 1
ATOM 729 C C . LYS A 1 91 ? -2.180 -12.019 -4.701 1.00 92.62 91 LYS A C 1
ATOM 731 O O . LYS A 1 91 ? -1.207 -12.662 -5.087 1.00 92.62 91 LYS A O 1
ATOM 736 N N . GLU A 1 92 ? -2.371 -10.733 -4.987 1.00 94.31 92 GLU A N 1
ATOM 737 C CA . GLU A 1 92 ? -1.444 -9.944 -5.808 1.00 94.31 92 GLU A CA 1
ATOM 738 C C . GLU A 1 92 ? -0.027 -9.939 -5.221 1.00 94.31 92 GLU A C 1
ATOM 740 O O . GLU A 1 92 ? 0.943 -10.239 -5.921 1.00 94.31 92 GLU A O 1
ATOM 745 N N . ALA A 1 93 ? 0.103 -9.680 -3.913 1.00 95.06 93 ALA A N 1
ATOM 746 C CA . ALA A 1 93 ? 1.396 -9.708 -3.236 1.00 95.06 93 ALA A CA 1
ATOM 747 C C . ALA A 1 93 ? 2.071 -11.082 -3.352 1.00 95.06 93 ALA A C 1
ATOM 749 O O . ALA A 1 93 ? 3.247 -11.143 -3.688 1.00 95.06 93 ALA A O 1
ATOM 750 N N . CYS A 1 94 ? 1.341 -12.177 -3.106 1.00 93.00 94 CYS A N 1
ATOM 751 C CA . CYS A 1 94 ? 1.843 -13.549 -3.199 1.00 93.00 94 CYS A CA 1
ATOM 752 C C . CYS A 1 94 ? 2.275 -13.911 -4.625 1.00 93.00 94 CYS A C 1
ATOM 754 O O . CYS A 1 94 ? 3.363 -14.456 -4.812 1.00 93.00 94 CYS A O 1
ATOM 756 N N . TYR A 1 95 ? 1.444 -13.596 -5.621 1.00 91.56 95 TYR A N 1
ATOM 757 C CA . TYR A 1 95 ? 1.711 -13.891 -7.028 1.00 91.56 95 TYR A CA 1
ATOM 758 C C . TYR A 1 95 ? 2.982 -13.185 -7.520 1.00 91.56 95 TYR A C 1
ATOM 760 O O . TYR A 1 95 ? 3.805 -13.773 -8.223 1.00 91.56 95 TYR A O 1
ATOM 768 N N . HIS A 1 96 ? 3.195 -11.950 -7.068 1.00 92.88 96 HIS A N 1
ATOM 769 C CA . HIS A 1 96 ? 4.363 -11.149 -7.411 1.00 92.88 96 HIS A CA 1
ATOM 770 C C . HIS A 1 96 ? 5.497 -11.238 -6.370 1.00 92.88 96 HIS A C 1
ATOM 772 O O . HIS A 1 96 ? 6.429 -10.445 -6.409 1.00 92.88 96 HIS A O 1
ATOM 778 N N . ASN A 1 97 ? 5.496 -12.202 -5.445 1.00 93.88 97 ASN A N 1
ATOM 779 C CA . ASN A 1 97 ? 6.492 -12.258 -4.368 1.00 93.88 97 ASN A CA 1
ATOM 780 C C . ASN A 1 97 ? 7.851 -12.863 -4.781 1.00 93.88 97 ASN A C 1
ATOM 782 O O . ASN A 1 97 ? 8.323 -13.845 -4.206 1.00 93.88 97 ASN A O 1
ATOM 786 N N . ASN A 1 98 ? 8.501 -12.298 -5.790 1.00 92.38 98 ASN A N 1
ATOM 787 C CA . ASN A 1 98 ? 9.814 -12.730 -6.266 1.00 92.38 98 ASN A CA 1
ATOM 788 C C . ASN A 1 98 ? 10.781 -11.541 -6.360 1.00 92.38 98 ASN A C 1
ATOM 790 O O . ASN A 1 98 ? 10.376 -10.389 -6.244 1.00 92.38 98 ASN A O 1
ATOM 794 N N . ASP A 1 99 ? 12.059 -11.818 -6.602 1.00 88.19 99 ASP A N 1
ATOM 795 C CA . ASP A 1 99 ? 13.129 -10.808 -6.571 1.00 88.19 99 ASP A CA 1
ATOM 796 C C . ASP A 1 99 ? 12.974 -9.706 -7.630 1.00 88.19 99 ASP A C 1
ATOM 798 O O . ASP A 1 99 ? 13.567 -8.640 -7.494 1.00 88.19 99 ASP A O 1
ATOM 802 N N . ILE A 1 100 ? 12.172 -9.952 -8.673 1.00 91.50 100 ILE A N 1
ATOM 803 C CA . ILE A 1 100 ? 11.866 -8.974 -9.723 1.00 91.50 100 ILE A CA 1
ATOM 804 C C . ILE A 1 100 ? 10.837 -7.953 -9.233 1.00 91.50 100 ILE A C 1
ATOM 806 O O . ILE A 1 100 ? 10.846 -6.825 -9.710 1.00 91.50 100 ILE A O 1
ATOM 810 N N . TYR A 1 101 ? 9.961 -8.341 -8.305 1.00 91.44 101 TYR A N 1
ATOM 811 C CA . TYR A 1 101 ? 8.788 -7.569 -7.884 1.00 91.44 101 TYR A CA 1
ATOM 812 C C . TYR A 1 101 ? 8.788 -7.175 -6.392 1.00 91.44 101 TYR A C 1
ATOM 814 O O . TYR A 1 101 ? 7.935 -6.400 -5.952 1.00 91.44 101 TYR A O 1
ATOM 822 N N . CYS A 1 102 ? 9.732 -7.707 -5.608 1.00 92.62 102 CYS A N 1
ATOM 823 C CA . CYS A 1 102 ? 9.976 -7.354 -4.213 1.00 92.62 102 CYS A CA 1
ATOM 824 C C . CYS A 1 102 ? 11.476 -7.429 -3.901 1.00 92.62 102 CYS A C 1
ATOM 826 O O . CYS A 1 102 ? 12.045 -8.514 -3.770 1.00 92.62 102 CYS A O 1
ATOM 828 N N . THR A 1 103 ? 12.118 -6.275 -3.721 1.00 89.75 103 THR A N 1
ATOM 829 C CA . THR A 1 103 ? 13.559 -6.217 -3.407 1.00 89.75 103 THR A CA 1
ATOM 830 C C . THR A 1 103 ? 13.878 -6.427 -1.924 1.00 89.75 103 THR A C 1
ATOM 832 O O . THR A 1 103 ? 14.954 -6.933 -1.590 1.00 89.75 103 THR A O 1
ATOM 835 N N . ASP A 1 104 ? 12.955 -6.103 -1.009 1.00 92.00 104 ASP A N 1
ATOM 836 C CA . ASP A 1 104 ? 13.157 -6.341 0.423 1.00 92.00 104 ASP A CA 1
ATOM 837 C C . ASP A 1 104 ? 12.908 -7.819 0.774 1.00 92.00 104 ASP A C 1
ATOM 839 O O . ASP A 1 104 ? 11.776 -8.273 0.956 1.00 92.00 104 ASP A O 1
ATOM 843 N N . LYS A 1 105 ? 13.998 -8.571 0.969 1.00 93.06 105 LYS A N 1
ATOM 844 C CA . LYS A 1 105 ? 13.979 -9.989 1.374 1.00 93.06 105 LYS A CA 1
ATOM 845 C C . LYS A 1 105 ? 13.215 -10.272 2.670 1.00 93.06 105 LYS A C 1
ATOM 847 O O . LYS A 1 105 ? 12.684 -11.369 2.854 1.00 93.06 105 LYS A O 1
ATOM 852 N N . LYS A 1 106 ? 13.164 -9.324 3.610 1.00 94.06 106 LYS A N 1
ATOM 853 C CA . LYS A 1 106 ? 12.408 -9.492 4.860 1.00 94.06 106 LYS A CA 1
ATOM 854 C C . LYS A 1 106 ? 10.914 -9.357 4.606 1.00 94.06 106 LYS A C 1
ATOM 856 O O . LYS A 1 106 ? 10.145 -10.088 5.233 1.00 94.06 106 LYS A O 1
ATOM 861 N N . VAL A 1 107 ? 10.500 -8.432 3.741 1.00 91.81 107 VAL A N 1
ATOM 862 C CA . VAL A 1 107 ? 9.099 -8.308 3.312 1.00 91.81 107 VAL A CA 1
ATOM 863 C C . VAL A 1 107 ? 8.703 -9.529 2.492 1.00 91.81 107 VAL A C 1
ATOM 865 O O . VAL A 1 107 ? 7.698 -10.156 2.820 1.00 91.81 107 VAL A O 1
ATOM 868 N N . GLN A 1 108 ? 9.556 -9.952 1.559 1.00 93.81 108 GLN A N 1
ATOM 869 C CA . GLN A 1 108 ? 9.354 -11.147 0.744 1.00 93.81 108 GLN A CA 1
ATOM 870 C C . GLN A 1 108 ? 9.067 -12.380 1.610 1.00 93.81 108 GLN A C 1
ATOM 872 O O . GLN A 1 108 ? 8.044 -13.044 1.455 1.00 93.81 108 GLN A O 1
ATOM 877 N N . LYS A 1 109 ? 9.895 -12.618 2.635 1.00 95.00 109 LYS A N 1
ATOM 878 C CA . LYS A 1 109 ? 9.693 -13.721 3.583 1.00 95.00 109 LYS A CA 1
ATOM 879 C C . LYS A 1 109 ? 8.398 -13.592 4.396 1.00 95.00 109 LYS A C 1
ATOM 881 O O . LYS A 1 109 ? 7.818 -14.598 4.808 1.00 95.00 109 LYS A O 1
ATOM 886 N N . LYS A 1 110 ? 7.938 -12.374 4.704 1.00 93.69 110 LYS A N 1
ATOM 887 C CA . LYS A 1 110 ? 6.656 -12.165 5.405 1.00 93.69 110 LYS A CA 1
ATOM 888 C C . LYS A 1 110 ? 5.476 -12.516 4.506 1.00 93.69 110 LYS A C 1
ATOM 890 O O . LYS A 1 110 ? 4.567 -13.188 4.991 1.00 93.69 110 LYS A O 1
ATOM 895 N N . ILE A 1 111 ? 5.527 -12.099 3.241 1.00 93.69 111 ILE A N 1
ATOM 896 C CA . ILE A 1 111 ? 4.527 -12.439 2.228 1.00 93.69 111 ILE A CA 1
ATOM 897 C C . ILE A 1 111 ? 4.492 -13.963 2.061 1.00 93.69 111 ILE A C 1
ATOM 899 O O . ILE A 1 111 ? 3.471 -14.564 2.366 1.00 93.69 111 ILE A O 1
ATOM 903 N N . GLU A 1 112 ? 5.624 -14.605 1.751 1.00 92.81 112 GLU A N 1
ATOM 904 C CA . GLU A 1 112 ? 5.773 -16.072 1.647 1.00 92.81 112 GLU A CA 1
ATOM 905 C C . GLU A 1 112 ? 5.141 -16.823 2.825 1.00 92.81 112 GLU A C 1
ATOM 907 O O . GLU A 1 112 ? 4.303 -17.704 2.641 1.00 92.81 112 GLU A O 1
ATOM 912 N N . ASN A 1 113 ? 5.517 -16.459 4.056 1.00 92.81 113 ASN A N 1
ATOM 913 C CA . ASN A 1 113 ? 4.990 -17.109 5.255 1.00 92.81 113 ASN A CA 1
ATOM 914 C C . ASN A 1 113 ? 3.477 -16.936 5.395 1.00 92.81 113 ASN A C 1
ATOM 916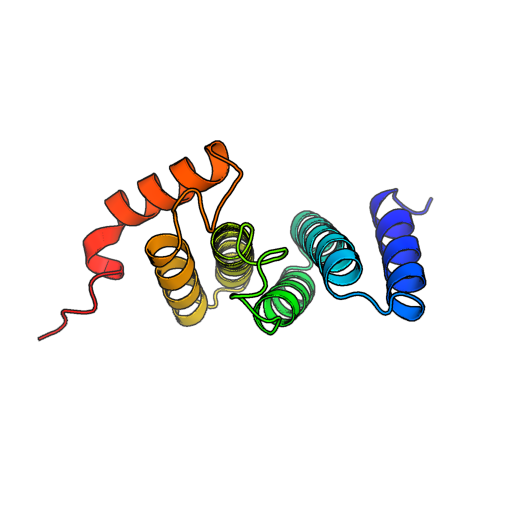 O O . ASN A 1 113 ? 2.807 -17.818 5.932 1.00 92.81 113 ASN A O 1
ATOM 920 N N . TYR A 1 114 ? 2.938 -15.794 4.969 1.00 88.38 114 TYR A N 1
ATOM 921 C CA . TYR A 1 114 ? 1.503 -15.574 4.964 1.00 88.38 114 TYR A CA 1
ATOM 922 C C . TYR A 1 114 ? 0.823 -16.446 3.907 1.00 88.38 114 TYR A C 1
ATOM 924 O O . TYR A 1 114 ? -0.145 -17.126 4.243 1.00 88.38 114 TYR A O 1
ATOM 932 N N . CYS A 1 115 ? 1.353 -16.485 2.680 1.00 88.06 115 CYS A N 1
ATOM 933 C CA . CYS A 1 115 ? 0.811 -17.303 1.596 1.00 88.06 115 CYS A CA 1
ATOM 934 C C . CYS A 1 115 ? 0.776 -18.787 1.993 1.00 88.06 115 CYS A C 1
ATOM 936 O O . CYS A 1 115 ? -0.241 -19.450 1.827 1.00 88.06 115 CYS A O 1
ATOM 938 N N . LEU A 1 116 ? 1.850 -19.292 2.612 1.00 89.50 116 LEU A N 1
ATOM 939 C CA . LEU A 1 116 ? 1.933 -20.676 3.092 1.00 89.50 116 LEU A CA 1
ATOM 940 C C . LEU A 1 116 ? 0.890 -20.999 4.169 1.00 89.50 116 LEU A C 1
ATOM 942 O O . LEU A 1 116 ? 0.308 -22.079 4.157 1.00 89.50 116 LEU A O 1
ATOM 946 N N . LYS A 1 117 ? 0.653 -20.077 5.109 1.00 90.25 117 LYS A N 1
ATOM 947 C CA . LYS A 1 117 ? -0.308 -20.276 6.209 1.00 90.25 117 LYS A CA 1
ATOM 948 C C . LYS A 1 117 ? -1.765 -20.167 5.778 1.00 90.25 117 LYS A C 1
ATOM 950 O O . LYS A 1 117 ? -2.628 -20.684 6.474 1.00 90.25 117 LYS A O 1
ATOM 955 N N . ASN A 1 118 ? -2.028 -19.453 4.690 1.00 85.94 118 ASN A N 1
ATOM 956 C CA . ASN A 1 118 ? -3.373 -19.114 4.234 1.00 85.94 118 ASN A CA 1
ATOM 957 C C . ASN A 1 118 ? -3.634 -19.665 2.831 1.00 85.94 118 ASN A C 1
ATOM 959 O O . ASN A 1 118 ? -4.427 -19.091 2.094 1.00 85.94 118 ASN A O 1
ATOM 963 N N . LYS A 1 119 ? -2.958 -20.756 2.449 1.00 84.12 119 LYS A N 1
ATOM 964 C CA . LYS A 1 119 ? -3.052 -21.327 1.104 1.00 84.12 119 LYS A CA 1
ATOM 965 C C . LYS A 1 119 ? -4.506 -21.597 0.700 1.00 84.12 119 LYS A C 1
ATOM 967 O O . LYS A 1 119 ? -4.920 -21.163 -0.365 1.00 84.12 119 LYS A O 1
ATOM 972 N N . ASP A 1 120 ? -5.300 -22.155 1.610 1.00 83.81 120 ASP A N 1
ATOM 973 C CA . ASP A 1 120 ? -6.720 -22.463 1.385 1.00 83.81 120 ASP A CA 1
ATOM 974 C C . ASP A 1 120 ? -7.603 -21.215 1.165 1.00 83.81 120 ASP A C 1
ATOM 976 O O . ASP A 1 120 ? -8.675 -21.306 0.577 1.00 83.81 120 ASP A O 1
ATOM 980 N N . LEU A 1 121 ? -7.178 -20.039 1.647 1.00 77.38 121 LEU A N 1
ATOM 981 C CA . LEU A 1 121 ? -7.866 -18.758 1.412 1.00 77.38 121 LEU A CA 1
ATOM 982 C C . LEU A 1 121 ? -7.461 -18.116 0.078 1.00 77.38 121 LEU A C 1
ATOM 984 O O . LEU A 1 121 ? -8.154 -17.225 -0.418 1.00 77.38 121 LEU A O 1
ATOM 988 N N . LEU A 1 122 ? -6.304 -18.510 -0.455 1.00 77.06 122 LEU A N 1
ATOM 989 C CA . LEU A 1 122 ? -5.692 -17.926 -1.643 1.00 77.06 122 LEU A CA 1
ATOM 990 C C . LEU A 1 122 ? -5.898 -18.787 -2.893 1.00 77.06 122 LEU A C 1
ATOM 992 O O . LEU A 1 122 ? -5.868 -18.234 -3.989 1.00 77.06 122 LEU A O 1
ATOM 996 N N . ASP A 1 123 ? -6.144 -20.088 -2.742 1.00 76.31 123 ASP A N 1
ATOM 997 C CA . ASP A 1 123 ? -6.569 -20.952 -3.839 1.00 76.31 123 ASP A CA 1
ATOM 998 C C . ASP A 1 123 ? -7.982 -20.541 -4.297 1.00 76.31 123 ASP A C 1
ATOM 1000 O O . ASP A 1 123 ? -8.952 -20.579 -3.539 1.00 76.31 123 ASP A O 1
ATOM 1004 N N . ASP A 1 124 ? -8.105 -20.143 -5.567 1.00 63.00 124 ASP A N 1
ATOM 1005 C CA . ASP A 1 124 ? -9.385 -19.838 -6.227 1.00 63.00 124 ASP A CA 1
ATOM 1006 C C . ASP A 1 124 ? -10.248 -21.092 -6.471 1.00 63.00 124 ASP A C 1
ATOM 1008 O O . ASP A 1 124 ? -11.326 -21.002 -7.058 1.00 63.00 124 ASP A O 1
ATOM 1012 N N . SER A 1 125 ? -9.813 -22.270 -6.01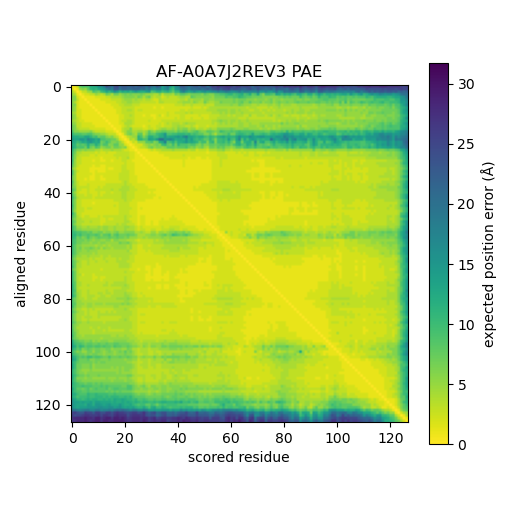3 1.00 50.16 125 SER A N 1
ATOM 1013 C CA . SER A 1 125 ? -10.595 -23.500 -6.091 1.00 50.16 125 SER A CA 1
ATOM 1014 C C . SER A 1 125 ? -11.665 -23.523 -4.999 1.00 50.16 125 SER A C 1
ATOM 1016 O O . SER A 1 125 ? -11.519 -24.172 -3.962 1.00 50.16 125 SER A O 1
ATOM 1018 N N . LYS A 1 126 ? -12.763 -22.814 -5.248 1.00 43.34 126 LYS A N 1
ATOM 1019 C CA . LYS A 1 126 ? -14.078 -23.306 -4.843 1.00 43.34 126 LYS A CA 1
ATOM 1020 C C . LYS A 1 126 ? -14.698 -23.987 -6.059 1.00 43.34 126 LYS A C 1
ATOM 1022 O O . LYS A 1 126 ? -14.626 -23.433 -7.153 1.00 43.34 126 LYS A O 1
ATOM 1027 N N . ASP A 1 127 ? -15.200 -25.192 -5.813 1.00 37.88 127 ASP A N 1
ATOM 1028 C CA . ASP A 1 127 ? -15.888 -26.098 -6.743 1.00 37.88 127 ASP A CA 1
ATOM 1029 C C . ASP A 1 127 ? -16.835 -25.416 -7.746 1.00 37.88 127 ASP 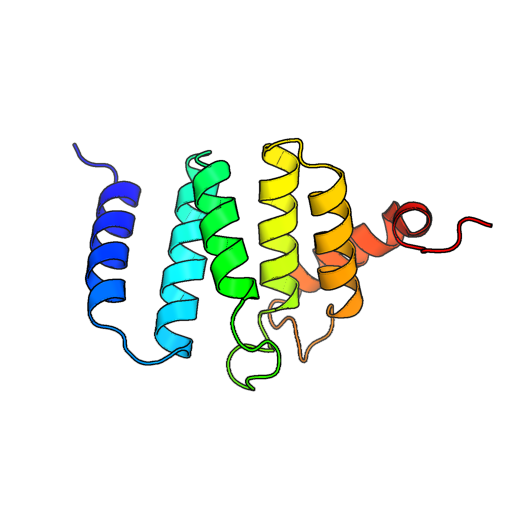A C 1
ATOM 1031 O O . ASP A 1 127 ? -17.528 -24.444 -7.357 1.00 37.88 127 ASP A O 1
#

Foldseek 3Di:
DQDPLNVLLVVLVVVCVPDDDPLVVLVSLQVNLVSCVVVVVLVVSLVSLVVSQPPDCPPQSQVQCQLVSLQSNLVSCVSVVVVVSNLVSLLRSLVSLDRSRHVPPVSSVVSVVVCVVCVVSNPPDDD

Mean predicted aligned error: 4.93 Å

Nearest PDB structures (foldseek):
  3fwv-assembly2_B  TM=7.152E-01  e=5.241E-02  Homo sapiens
  3u3w-assembly1_B  TM=6.768E-01  e=3.109E-01  Bacillus thuringiensis Bt407
  3gw4-assembly1_A  TM=6.347E-01  e=1.805E-01  Deinococcus radiodurans R1 = ATCC 13939 = DSM 20539
  4i1a-assembly3_A  TM=6.887E-01  e=4.618E-01  Bacillus subtilis subsp. subtilis str. 168
  8amz-assembly1_Q  TM=7.068E-01  e=4.960E+00  Spinacia oleracea